Protein AF-A0A933P509-F1 (afdb_monomer)

pLDDT: mean 82.95, std 11.7, range [49.06, 94.69]

Mean predicted aligned error: 12.65 Å

Radius of gyration: 25.62 Å; Cα contacts (8 Å, |Δi|>4): 33; chains: 1; bounding box: 52×23×65 Å

Foldseek 3Di:
DVLPVLVVVLVVLVVVLVVQCVVCVVVPVPVVSNVVSVVSNVVSVVSVVVSVVPDDDPDPDPVVVVVVVVVVVVLVVCVVVPPDSVVSVVVVVVVVVVVVD

Sequence (101 aa):
MARRWIPRVCAGIFVAGIAGLIISSVAGNNAGVVLSIGLVIVFAAIALLTYGAVTPKQRIEAFDEARAEQLEAQVTALVAAGAPEDDVRALVRDAMRMSQR

Solvent-accessible surface area (backbone atoms only — not comparable to full-atom values): 5774 Å² total; per-residue (Å²): 123,72,84,66,44,62,64,52,54,37,52,50,47,49,56,52,37,54,53,49,46,56,50,36,55,72,74,71,52,47,62,70,60,48,51,54,44,48,51,54,44,50,53,39,48,52,53,49,51,53,51,58,68,74,43,84,66,85,71,70,65,73,62,47,54,63,49,47,54,53,48,50,52,49,52,51,51,44,38,74,74,67,44,59,60,70,60,54,54,48,52,54,51,51,54,54,58,61,72,76,108

Secondary structure (DSSP, 8-state):
-GGGHHHHHHHHHHHHHHHHHHHHHHTT--HHHHHHHHHHHHHHHHHHHHHHHHS-----THHHHHHHHHHHHHHHHHHHTT--HHHHHHHHHHHHHHHT-

Structure (mmCIF, N/CA/C/O backbone):
data_AF-A0A933P509-F1
#
_entry.id   AF-A0A933P509-F1
#
loop_
_atom_site.group_PDB
_atom_site.id
_atom_site.type_symbol
_atom_site.label_atom_id
_atom_site.label_alt_id
_atom_site.label_comp_id
_atom_site.label_asym_id
_atom_site.label_entity_id
_atom_site.label_seq_id
_atom_site.pdbx_PDB_ins_code
_atom_site.Cartn_x
_atom_site.Cartn_y
_atom_site.Cartn_z
_atom_site.occupancy
_atom_site.B_iso_or_equiv
_atom_site.auth_seq_id
_atom_site.auth_comp_id
_atom_site.auth_asym_id
_atom_site.auth_atom_id
_atom_site.pdbx_PDB_model_num
ATOM 1 N N . MET A 1 1 ? -9.961 3.612 -7.830 1.00 49.06 1 MET A N 1
ATOM 2 C CA . MET A 1 1 ? -9.243 2.897 -8.918 1.00 49.06 1 MET A CA 1
ATOM 3 C C . MET A 1 1 ? -7.845 3.457 -9.219 1.00 49.06 1 MET A C 1
ATOM 5 O O . MET A 1 1 ? -6.945 2.647 -9.409 1.00 49.06 1 MET A O 1
ATOM 9 N N . ALA A 1 2 ? -7.611 4.780 -9.188 1.00 54.91 2 ALA A N 1
ATOM 10 C CA . ALA A 1 2 ? -6.295 5.400 -9.453 1.00 54.91 2 ALA A CA 1
ATOM 11 C C . ALA A 1 2 ? -5.149 4.935 -8.523 1.00 54.91 2 ALA A C 1
ATOM 13 O O . ALA A 1 2 ? -4.018 4.752 -8.963 1.00 54.91 2 ALA A O 1
ATOM 14 N N . ARG A 1 3 ? -5.450 4.634 -7.252 1.00 59.88 3 ARG A N 1
ATOM 15 C CA . ARG A 1 3 ? -4.463 4.226 -6.233 1.00 59.88 3 ARG A CA 1
ATOM 16 C C . ARG A 1 3 ? -3.645 2.973 -6.609 1.00 59.88 3 ARG A C 1
ATOM 18 O O . ARG A 1 3 ? -2.502 2.839 -6.207 1.00 59.88 3 ARG A O 1
ATOM 25 N N . ARG A 1 4 ? -4.174 2.073 -7.450 1.00 71.31 4 ARG A N 1
ATOM 26 C CA . ARG A 1 4 ? -3.452 0.863 -7.903 1.00 71.31 4 ARG A CA 1
ATOM 27 C C . ARG A 1 4 ? -2.613 1.058 -9.178 1.00 71.31 4 ARG A C 1
ATOM 29 O O . ARG A 1 4 ? -2.018 0.092 -9.643 1.00 71.31 4 ARG A O 1
ATOM 36 N N . TRP A 1 5 ? -2.585 2.246 -9.784 1.00 82.38 5 TRP A N 1
ATOM 37 C CA . TRP A 1 5 ? -1.867 2.463 -11.049 1.00 82.38 5 TRP A CA 1
ATOM 38 C C . TRP A 1 5 ? -0.372 2.704 -10.852 1.00 82.38 5 TRP A C 1
ATOM 40 O O . TRP A 1 5 ? 0.424 2.108 -11.568 1.00 82.38 5 TRP A O 1
ATOM 50 N N . ILE A 1 6 ? 0.007 3.477 -9.832 1.00 83.88 6 ILE A N 1
ATOM 51 C CA . ILE A 1 6 ? 1.409 3.757 -9.483 1.00 83.88 6 ILE A CA 1
ATOM 52 C C . ILE A 1 6 ? 2.248 2.470 -9.359 1.00 83.88 6 ILE A C 1
ATOM 54 O O . ILE A 1 6 ? 3.249 2.357 -10.069 1.00 83.88 6 ILE A O 1
ATOM 58 N N . PRO A 1 7 ? 1.845 1.453 -8.565 1.00 84.06 7 PRO A N 1
ATOM 59 C CA . PRO A 1 7 ? 2.627 0.221 -8.460 1.00 84.06 7 PRO A CA 1
ATOM 60 C C . PRO A 1 7 ? 2.688 -0.577 -9.770 1.00 84.06 7 PRO A C 1
ATOM 62 O O . PRO A 1 7 ? 3.702 -1.211 -10.042 1.00 84.06 7 PRO A O 1
ATOM 65 N N . ARG A 1 8 ? 1.647 -0.529 -10.613 1.00 88.12 8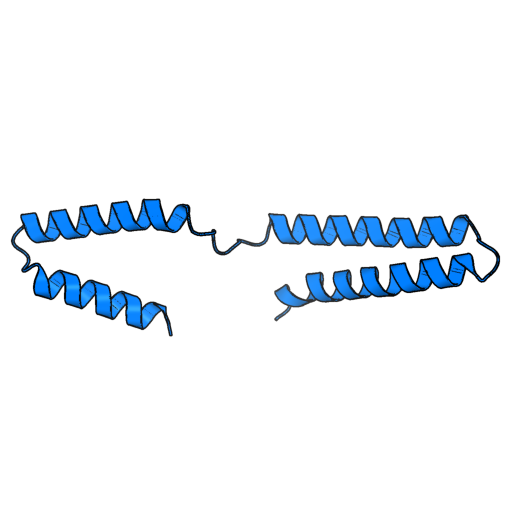 ARG A N 1
ATOM 66 C CA . ARG A 1 8 ? 1.644 -1.234 -11.908 1.00 88.12 8 ARG A CA 1
ATOM 67 C C . ARG A 1 8 ? 2.569 -0.584 -12.926 1.00 88.12 8 ARG A C 1
ATOM 69 O O . ARG A 1 8 ? 3.294 -1.289 -13.618 1.00 88.12 8 ARG A O 1
ATOM 76 N N . VAL A 1 9 ? 2.559 0.744 -12.995 1.00 88.81 9 VAL A N 1
ATOM 77 C CA . VAL A 1 9 ? 3.457 1.500 -13.874 1.00 88.81 9 VAL A CA 1
ATOM 78 C C . VAL A 1 9 ? 4.907 1.289 -13.441 1.00 88.81 9 VAL A C 1
ATOM 80 O O . VAL A 1 9 ? 5.740 0.965 -14.282 1.00 88.81 9 VAL A O 1
ATOM 83 N N . CYS A 1 10 ? 5.202 1.363 -12.137 1.00 87.75 10 CYS A N 1
ATOM 84 C CA . CYS A 1 10 ? 6.547 1.081 -11.627 1.00 87.75 10 CYS A CA 1
ATOM 85 C C . CYS A 1 10 ? 6.988 -0.353 -11.954 1.00 87.75 10 CYS A C 1
ATOM 87 O O . CYS A 1 10 ? 8.101 -0.545 -12.432 1.00 87.75 10 CYS A O 1
ATOM 89 N N . ALA A 1 11 ? 6.114 -1.351 -11.772 1.00 89.50 11 ALA A N 1
ATOM 90 C CA . ALA A 1 11 ? 6.411 -2.735 -12.146 1.00 89.50 11 ALA A CA 1
ATOM 91 C C . ALA A 1 11 ? 6.736 -2.873 -13.644 1.00 89.50 11 ALA A C 1
ATOM 93 O O . ALA A 1 11 ? 7.710 -3.534 -13.999 1.00 89.50 11 ALA A O 1
ATOM 94 N N . GLY A 1 12 ? 5.979 -2.200 -14.516 1.00 92.06 12 GLY A N 1
ATOM 95 C CA . GLY A 1 12 ? 6.269 -2.156 -15.951 1.00 92.06 12 GLY A CA 1
ATOM 96 C C . GLY A 1 12 ? 7.639 -1.548 -16.263 1.00 92.06 12 GLY A C 1
ATOM 97 O O . GLY A 1 12 ? 8.390 -2.120 -17.048 1.00 92.06 12 GLY A O 1
ATOM 98 N N . ILE A 1 13 ? 7.998 -0.440 -15.603 1.00 91.50 13 ILE A N 1
ATOM 99 C CA . ILE A 1 13 ? 9.309 0.210 -15.763 1.00 91.50 13 ILE A CA 1
ATOM 100 C C . ILE A 1 13 ? 10.445 -0.717 -15.318 1.00 91.50 13 ILE A C 1
ATOM 102 O O . ILE A 1 13 ? 11.450 -0.808 -16.016 1.00 91.50 13 ILE A O 1
ATOM 106 N N . PHE A 1 14 ? 10.292 -1.440 -14.205 1.00 88.88 14 PHE A N 1
ATOM 107 C CA . PHE A 1 14 ? 11.306 -2.399 -13.758 1.00 88.88 14 PHE A CA 1
ATOM 108 C C . PHE A 1 14 ? 11.519 -3.526 -14.775 1.00 88.88 14 PHE A C 1
ATOM 110 O O . PHE A 1 14 ? 12.659 -3.821 -15.129 1.00 88.88 14 PHE A O 1
ATOM 117 N N . VAL A 1 15 ? 10.438 -4.123 -15.286 1.00 92.44 15 VAL A N 1
ATOM 118 C CA . VAL A 1 15 ? 10.526 -5.213 -16.274 1.00 92.44 15 VAL A CA 1
ATOM 119 C C . VAL A 1 15 ? 11.141 -4.718 -17.585 1.00 92.44 15 VAL A C 1
ATOM 121 O O . VAL A 1 15 ? 12.067 -5.340 -18.107 1.00 92.44 15 VAL A O 1
ATOM 124 N N . ALA A 1 16 ? 10.677 -3.574 -18.092 1.00 89.31 16 ALA A N 1
ATOM 125 C CA . ALA A 1 16 ? 11.217 -2.967 -19.305 1.00 89.31 16 ALA A CA 1
ATOM 126 C C . ALA A 1 16 ? 12.683 -2.539 -19.131 1.00 89.31 16 ALA A C 1
ATOM 128 O O . ALA A 1 16 ? 13.482 -2.699 -20.048 1.00 89.31 16 ALA A O 1
ATOM 129 N N . GLY A 1 17 ? 13.054 -2.045 -17.948 1.00 86.88 17 GLY A N 1
ATOM 130 C CA . GLY A 1 17 ? 14.419 -1.660 -17.612 1.00 86.88 17 GLY A CA 1
ATOM 131 C C . GLY A 1 17 ? 15.382 -2.845 -17.625 1.00 86.88 17 GLY A C 1
ATOM 132 O O . GLY A 1 17 ? 16.440 -2.758 -18.241 1.00 86.88 17 GLY A O 1
ATOM 133 N N . ILE A 1 18 ? 14.997 -3.980 -17.032 1.00 88.75 18 ILE A N 1
ATOM 134 C CA . ILE A 1 18 ? 15.792 -5.219 -17.086 1.00 88.75 18 ILE A CA 1
ATOM 135 C C . ILE A 1 18 ? 15.977 -5.671 -18.540 1.00 88.75 18 ILE A C 1
ATOM 137 O O . ILE A 1 18 ? 17.104 -5.926 -18.963 1.00 88.75 18 ILE A O 1
ATOM 141 N N . ALA A 1 19 ? 14.896 -5.709 -19.327 1.00 87.50 19 ALA A N 1
ATOM 142 C CA . ALA A 1 19 ? 14.971 -6.061 -20.744 1.00 87.50 19 ALA A CA 1
ATOM 143 C C . ALA A 1 19 ? 15.887 -5.100 -21.528 1.00 87.50 19 ALA A C 1
ATOM 145 O O . ALA A 1 19 ? 16.721 -5.541 -22.317 1.00 87.50 19 ALA A O 1
ATOM 146 N N . GLY A 1 20 ? 15.785 -3.795 -21.267 1.00 84.88 20 GLY A N 1
ATOM 147 C CA . GLY A 1 20 ? 16.615 -2.770 -21.895 1.00 84.88 20 GLY A CA 1
ATOM 148 C C . GLY A 1 20 ? 18.102 -2.904 -21.557 1.00 84.88 20 GLY A C 1
ATOM 149 O O . GLY A 1 20 ? 18.939 -2.751 -22.444 1.00 84.88 20 GLY A O 1
ATOM 150 N N . LEU A 1 21 ? 18.447 -3.244 -20.311 1.00 86.00 21 LEU A N 1
ATOM 151 C CA . LEU A 1 21 ? 19.835 -3.493 -19.909 1.00 86.00 21 LEU A CA 1
ATOM 152 C C . LEU A 1 21 ? 20.425 -4.723 -20.611 1.00 86.00 21 LEU A C 1
ATOM 154 O O . LEU A 1 21 ? 21.564 -4.668 -21.074 1.00 86.00 21 LEU A O 1
ATOM 158 N N . ILE A 1 22 ? 19.641 -5.796 -20.754 1.00 86.00 22 ILE A N 1
ATOM 159 C CA . ILE A 1 22 ? 20.056 -7.005 -21.482 1.00 86.00 22 ILE A CA 1
ATOM 160 C C . ILE A 1 22 ? 20.304 -6.679 -22.961 1.00 86.00 22 ILE A C 1
ATOM 162 O O . ILE A 1 22 ? 21.363 -7.005 -23.494 1.00 86.00 22 ILE A O 1
ATOM 166 N N . ILE A 1 23 ? 19.366 -5.986 -23.617 1.00 85.50 23 ILE A N 1
ATOM 167 C CA . ILE A 1 23 ? 19.496 -5.600 -25.032 1.00 85.50 23 ILE A CA 1
ATOM 168 C C . ILE A 1 23 ? 20.701 -4.674 -25.235 1.00 85.50 23 ILE A C 1
ATOM 170 O O . ILE A 1 23 ? 21.483 -4.878 -26.161 1.00 85.50 23 ILE A O 1
ATOM 174 N N . SER A 1 24 ? 20.883 -3.685 -24.354 1.00 82.38 24 SER A N 1
ATOM 175 C CA . SER A 1 24 ? 22.017 -2.755 -24.407 1.00 82.38 24 SER A CA 1
ATOM 176 C C . SER A 1 24 ? 23.362 -3.476 -24.285 1.00 82.38 24 SER A C 1
ATOM 178 O O . SER A 1 24 ? 24.313 -3.133 -24.988 1.00 82.38 24 SER A O 1
ATOM 180 N N . SER A 1 25 ? 23.436 -4.514 -23.444 1.00 77.69 25 SER A N 1
ATOM 181 C CA . SER A 1 25 ? 24.635 -5.343 -23.297 1.00 77.69 25 SER A CA 1
ATOM 182 C C . SER A 1 25 ? 25.003 -6.061 -24.603 1.00 77.69 25 SER A C 1
ATOM 184 O O . SER A 1 25 ? 26.176 -6.094 -24.969 1.00 77.69 25 SER A O 1
ATOM 186 N N . VAL A 1 26 ? 24.009 -6.552 -25.353 1.00 79.88 26 VAL A N 1
ATOM 187 C CA . VAL A 1 26 ? 24.216 -7.230 -26.647 1.00 79.88 26 VAL A CA 1
ATOM 188 C C . VAL A 1 26 ? 24.519 -6.239 -27.781 1.00 79.88 26 VAL A C 1
ATOM 190 O O . VAL A 1 26 ? 25.350 -6.518 -28.640 1.00 79.88 26 VAL A O 1
ATOM 193 N N . ALA A 1 27 ? 23.891 -5.062 -27.785 1.00 76.81 27 ALA A N 1
ATOM 194 C CA . ALA A 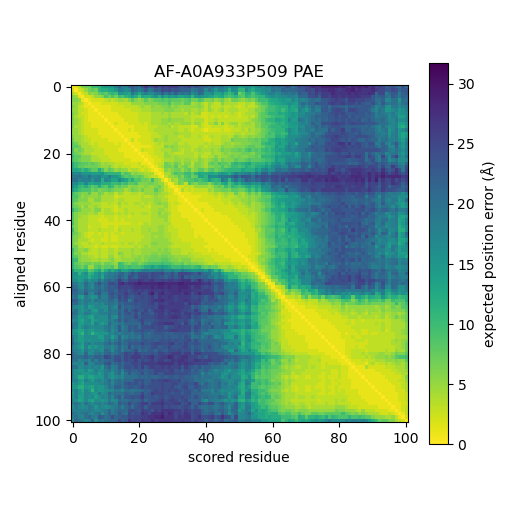1 27 ? 23.971 -4.072 -28.867 1.00 76.81 27 ALA A CA 1
ATOM 195 C C . ALA A 1 27 ? 25.234 -3.180 -28.837 1.00 76.81 27 ALA A C 1
ATOM 197 O O . ALA A 1 27 ? 25.212 -2.047 -29.319 1.00 76.81 27 ALA A O 1
ATOM 198 N N . GLY A 1 28 ? 26.335 -3.668 -28.261 1.00 68.69 28 GLY A N 1
ATOM 199 C CA . GLY A 1 28 ? 27.606 -2.938 -28.186 1.00 68.69 28 GLY A CA 1
ATOM 200 C C . GLY A 1 28 ? 27.883 -2.253 -26.846 1.00 68.69 28 GLY A C 1
ATOM 201 O O . GLY A 1 28 ? 28.761 -1.399 -26.784 1.00 68.69 28 GLY A O 1
ATOM 202 N N . ASN A 1 29 ? 27.166 -2.631 -25.778 1.00 70.25 29 ASN A N 1
ATOM 203 C CA . ASN A 1 29 ? 27.406 -2.201 -24.395 1.00 70.25 29 ASN A CA 1
ATOM 204 C C . ASN A 1 29 ? 27.572 -0.677 -24.248 1.00 70.25 29 ASN A C 1
ATOM 206 O O . ASN A 1 29 ? 28.532 -0.169 -23.664 1.00 70.25 29 ASN A O 1
ATOM 210 N N . ASN A 1 30 ? 26.620 0.065 -24.811 1.00 79.19 30 ASN A N 1
ATOM 211 C CA . ASN A 1 30 ? 26.642 1.519 -24.783 1.00 79.19 30 ASN A CA 1
ATOM 212 C C . ASN A 1 30 ? 26.401 2.027 -23.355 1.00 79.19 30 ASN A C 1
ATOM 214 O O . ASN A 1 30 ? 25.269 2.029 -22.863 1.00 79.19 30 ASN A O 1
ATOM 218 N N . ALA A 1 31 ? 27.460 2.516 -22.706 1.00 80.06 31 ALA A N 1
ATOM 219 C CA . ALA A 1 31 ? 27.408 3.004 -21.327 1.00 80.06 31 ALA A CA 1
ATOM 220 C C . ALA A 1 31 ? 26.333 4.089 -21.114 1.00 80.06 31 ALA A C 1
ATOM 222 O O . ALA A 1 31 ? 25.646 4.083 -20.096 1.00 80.06 31 ALA A O 1
ATOM 223 N N . GLY A 1 32 ? 26.114 4.977 -22.093 1.00 82.75 32 GLY A N 1
ATOM 224 C CA . GLY A 1 32 ? 25.070 6.008 -22.014 1.00 82.75 32 GLY A CA 1
ATOM 225 C C . GLY A 1 32 ? 23.639 5.447 -21.985 1.00 82.75 32 GLY A C 1
ATOM 226 O O . GLY A 1 32 ? 22.777 5.961 -21.269 1.00 82.75 32 GLY A O 1
ATOM 227 N N . VAL A 1 33 ? 23.383 4.353 -22.708 1.00 82.56 33 VAL A N 1
ATOM 228 C CA . VAL A 1 33 ? 22.072 3.679 -22.718 1.00 82.56 33 VAL A CA 1
ATOM 229 C C . VAL A 1 33 ? 21.844 2.958 -21.391 1.00 82.56 33 VAL A C 1
ATOM 231 O O . VAL A 1 33 ? 20.778 3.072 -20.794 1.00 82.56 33 VAL A O 1
ATOM 234 N N . VAL A 1 34 ? 22.873 2.289 -20.870 1.00 85.56 34 VAL A N 1
ATOM 235 C CA . VAL A 1 34 ? 22.822 1.644 -19.550 1.00 85.56 34 VAL A CA 1
ATOM 236 C C . VAL A 1 34 ? 22.537 2.666 -18.443 1.00 85.56 34 VAL A C 1
ATOM 238 O O . VAL A 1 34 ? 21.659 2.443 -17.609 1.00 85.56 34 VAL A O 1
ATOM 241 N N . LEU A 1 35 ? 23.229 3.809 -18.461 1.00 87.62 35 LEU A N 1
ATOM 242 C CA . LEU A 1 35 ? 23.065 4.867 -17.460 1.00 87.62 35 LEU A CA 1
ATOM 243 C C . LEU A 1 35 ? 21.677 5.516 -17.504 1.00 87.62 35 LEU A C 1
ATOM 245 O O . LEU A 1 35 ? 21.073 5.729 -16.456 1.00 87.62 35 LEU A O 1
ATOM 249 N N . SER A 1 36 ? 21.148 5.804 -18.695 1.00 86.88 36 SER A N 1
ATOM 250 C CA . SER A 1 36 ? 19.809 6.393 -18.837 1.00 86.88 36 SER A CA 1
ATOM 251 C C . SER A 1 36 ? 18.704 5.435 -18.385 1.00 86.88 36 SER A C 1
ATOM 253 O O . SER A 1 36 ? 17.808 5.849 -17.648 1.00 86.88 36 SER A O 1
ATOM 255 N N . ILE A 1 37 ? 18.798 4.146 -18.733 1.00 87.94 37 ILE A N 1
ATOM 256 C CA . ILE A 1 37 ? 17.865 3.116 -18.249 1.00 87.94 37 ILE A CA 1
ATOM 257 C C . ILE A 1 37 ? 17.945 2.993 -16.723 1.00 87.94 37 ILE A C 1
ATOM 259 O O . ILE A 1 37 ? 16.915 3.005 -16.048 1.00 87.94 37 ILE A O 1
ATOM 263 N N . GLY A 1 38 ? 19.157 2.931 -16.165 1.00 85.81 38 GLY A N 1
ATOM 264 C CA . GLY A 1 38 ? 19.366 2.884 -14.718 1.00 85.81 38 GLY A CA 1
ATOM 265 C C . GLY A 1 38 ? 18.754 4.086 -13.995 1.00 85.81 38 GLY A C 1
ATOM 266 O O . GLY A 1 38 ? 18.085 3.922 -12.976 1.00 85.81 38 GLY A O 1
ATOM 267 N N . LEU A 1 39 ? 18.903 5.288 -14.553 1.00 91.38 39 LEU A N 1
ATOM 268 C CA . LEU A 1 39 ? 18.344 6.517 -13.992 1.00 91.38 39 LEU A CA 1
ATOM 269 C C . LEU A 1 39 ? 16.810 6.473 -13.946 1.00 91.38 39 LEU A C 1
ATOM 271 O O . LEU A 1 39 ? 16.219 6.786 -12.912 1.00 91.38 39 LEU A O 1
ATOM 275 N N . VAL A 1 40 ? 16.159 6.005 -15.014 1.00 92.25 40 VAL A N 1
ATOM 276 C CA . VAL A 1 40 ? 14.696 5.823 -15.043 1.00 92.25 40 VAL A CA 1
ATOM 277 C C . VAL A 1 40 ? 14.234 4.821 -13.976 1.00 92.25 40 VAL A C 1
ATOM 279 O O . VAL A 1 40 ? 13.246 5.074 -13.282 1.00 92.25 40 VAL A O 1
ATOM 282 N N . ILE A 1 41 ? 14.965 3.717 -13.791 1.00 91.50 41 ILE A N 1
ATOM 283 C CA . ILE A 1 41 ? 14.668 2.712 -12.758 1.00 91.50 41 ILE A CA 1
ATOM 284 C C . ILE A 1 41 ? 14.766 3.322 -11.353 1.00 91.50 41 ILE A C 1
ATOM 286 O O . ILE A 1 41 ? 13.879 3.102 -10.528 1.00 91.50 41 ILE A O 1
ATOM 290 N N . VAL A 1 42 ? 15.807 4.114 -11.079 1.00 94.69 42 VAL A N 1
ATOM 291 C CA . VAL A 1 42 ? 15.990 4.781 -9.779 1.00 94.69 42 VAL A CA 1
ATOM 292 C C . VAL A 1 42 ? 14.824 5.724 -9.477 1.00 94.69 42 VAL A C 1
ATOM 294 O O . VAL A 1 42 ? 14.264 5.670 -8.381 1.00 94.69 42 VAL A O 1
ATOM 297 N N . PHE A 1 43 ? 14.394 6.539 -10.445 1.00 94.12 43 PHE A N 1
ATOM 298 C CA . PHE A 1 43 ? 13.235 7.417 -10.257 1.00 94.12 43 PHE A CA 1
ATOM 299 C C . PHE A 1 43 ? 11.944 6.634 -9.990 1.00 94.12 43 PHE A C 1
ATOM 301 O O . PHE A 1 43 ? 11.184 6.996 -9.088 1.00 94.12 43 PHE A O 1
ATOM 308 N N . ALA A 1 44 ? 11.713 5.534 -10.711 1.00 89.31 44 ALA A N 1
ATOM 309 C CA . ALA A 1 44 ? 10.565 4.663 -10.467 1.00 89.31 44 ALA A CA 1
ATOM 310 C C . ALA A 1 44 ? 10.613 4.020 -9.069 1.00 89.31 44 ALA A C 1
ATOM 312 O O . ALA A 1 44 ? 9.591 3.950 -8.385 1.00 89.31 44 ALA A O 1
ATOM 313 N N . ALA A 1 45 ? 11.795 3.609 -8.602 1.00 90.50 45 ALA A N 1
ATOM 314 C CA . ALA A 1 45 ? 11.984 3.062 -7.262 1.00 90.50 45 ALA A CA 1
ATOM 315 C C . ALA A 1 45 ? 11.664 4.093 -6.168 1.00 90.50 45 ALA A C 1
ATOM 317 O O . ALA A 1 45 ? 10.928 3.785 -5.231 1.00 90.50 45 ALA A O 1
ATOM 318 N N . ILE A 1 46 ? 12.147 5.331 -6.310 1.00 93.94 46 ILE A N 1
ATOM 319 C CA . ILE A 1 46 ? 11.852 6.427 -5.373 1.00 93.94 46 ILE A CA 1
ATOM 320 C C . ILE A 1 46 ? 10.345 6.725 -5.346 1.00 93.94 46 ILE A C 1
ATOM 322 O O . ILE A 1 46 ? 9.754 6.864 -4.272 1.00 93.94 46 ILE A O 1
ATOM 326 N N . ALA A 1 47 ? 9.690 6.767 -6.508 1.00 90.00 47 ALA A N 1
ATOM 327 C CA . ALA A 1 47 ? 8.243 6.959 -6.590 1.00 90.00 47 ALA A CA 1
ATOM 328 C C . ALA A 1 47 ? 7.470 5.819 -5.898 1.00 90.00 47 ALA A C 1
ATOM 330 O O . ALA A 1 47 ? 6.492 6.061 -5.191 1.00 90.00 47 ALA A O 1
ATOM 331 N N . LEU A 1 48 ? 7.928 4.572 -6.043 1.00 88.00 48 LEU A N 1
ATOM 332 C CA . LEU A 1 48 ? 7.298 3.424 -5.396 1.00 88.00 48 LEU A CA 1
ATOM 333 C C . LEU A 1 48 ? 7.502 3.432 -3.873 1.00 88.00 48 LEU A C 1
ATOM 335 O O . LEU A 1 48 ? 6.565 3.146 -3.127 1.00 88.00 48 LEU A O 1
ATOM 339 N N . LEU A 1 49 ? 8.700 3.796 -3.407 1.00 88.56 49 LEU A N 1
ATOM 340 C CA . LEU A 1 49 ? 9.017 3.927 -1.983 1.00 88.56 49 LEU A CA 1
ATOM 341 C C . LEU A 1 49 ? 8.194 5.030 -1.319 1.00 88.56 49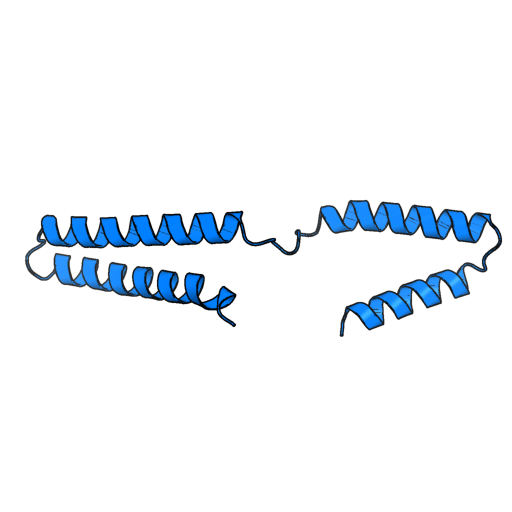 LEU A C 1
ATOM 343 O O . LEU A 1 49 ? 7.591 4.796 -0.274 1.00 88.56 49 LEU A O 1
ATOM 347 N N . THR A 1 50 ? 8.117 6.208 -1.939 1.00 89.38 50 THR A N 1
ATOM 348 C CA . THR A 1 50 ? 7.300 7.320 -1.429 1.00 89.38 50 THR A CA 1
ATOM 349 C C . THR A 1 50 ? 5.823 6.947 -1.407 1.00 89.38 50 THR A C 1
ATOM 351 O O . THR A 1 50 ? 5.164 7.137 -0.386 1.00 89.38 50 THR A O 1
ATOM 354 N N . TYR A 1 51 ? 5.317 6.310 -2.468 1.00 87.56 51 TYR A N 1
ATOM 355 C CA . TYR A 1 51 ? 3.960 5.770 -2.502 1.00 87.56 51 TYR A CA 1
ATOM 356 C C . TYR A 1 51 ? 3.703 4.760 -1.370 1.00 87.56 51 TYR A C 1
ATOM 358 O O . TYR A 1 51 ? 2.650 4.806 -0.730 1.00 87.56 51 TYR A O 1
ATOM 366 N N . GLY A 1 52 ? 4.661 3.871 -1.094 1.00 83.62 52 GLY A N 1
ATOM 367 C CA . GLY A 1 52 ? 4.604 2.910 0.008 1.00 83.62 52 GLY A CA 1
ATOM 368 C C . GLY A 1 52 ? 4.690 3.547 1.399 1.00 83.62 52 GLY A C 1
ATOM 369 O O . GLY A 1 52 ? 4.120 3.001 2.341 1.00 83.62 52 GLY A O 1
ATOM 370 N N . ALA A 1 53 ? 5.358 4.695 1.529 1.00 84.94 53 ALA A N 1
ATOM 371 C CA . ALA A 1 53 ? 5.461 5.451 2.776 1.00 84.94 53 ALA A CA 1
ATOM 372 C C . ALA A 1 53 ? 4.170 6.220 3.104 1.00 84.94 53 ALA A C 1
ATOM 374 O O . ALA A 1 53 ? 3.752 6.247 4.257 1.00 84.94 53 ALA A O 1
ATOM 375 N N . VAL A 1 54 ? 3.516 6.810 2.096 1.00 84.94 54 VAL A N 1
ATOM 376 C CA . VAL A 1 54 ? 2.269 7.583 2.285 1.00 84.94 54 VAL A CA 1
ATOM 377 C C . VAL A 1 54 ? 1.008 6.722 2.226 1.00 84.94 54 VAL A C 1
ATOM 379 O O . VAL A 1 54 ? -0.071 7.157 2.625 1.00 84.94 54 VAL A O 1
ATOM 382 N N . THR A 1 55 ? 1.108 5.495 1.713 1.00 80.31 55 THR A N 1
ATOM 383 C CA . THR A 1 55 ? -0.005 4.546 1.705 1.00 80.31 55 THR A CA 1
ATOM 384 C C . THR A 1 55 ? -0.158 3.949 3.101 1.00 80.31 55 THR A C 1
ATOM 386 O O . THR A 1 55 ? 0.722 3.194 3.511 1.00 80.31 55 THR A O 1
ATOM 389 N N . PRO A 1 56 ? -1.279 4.191 3.816 1.00 62.91 56 PRO A N 1
ATOM 390 C CA . PRO A 1 56 ? -1.579 3.462 5.041 1.00 62.91 56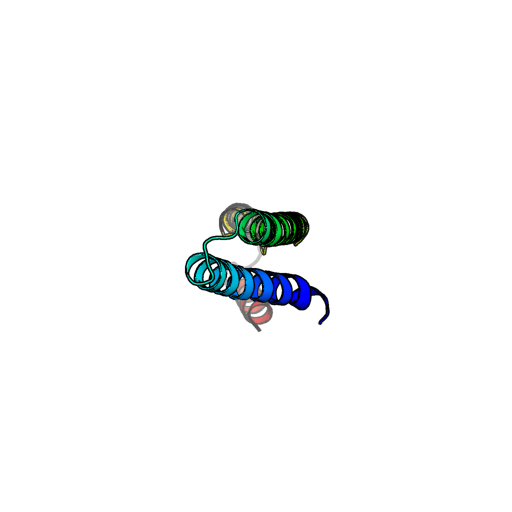 PRO A CA 1
ATOM 391 C C . PRO A 1 56 ? -1.514 1.957 4.776 1.00 62.91 56 PRO A C 1
ATOM 393 O O . PRO A 1 56 ? -2.315 1.417 4.006 1.00 62.91 56 PRO A O 1
ATOM 396 N N . LYS A 1 57 ? -0.528 1.298 5.390 1.00 60.56 57 LYS A N 1
ATOM 397 C CA . LYS A 1 57 ? -0.491 -0.157 5.528 1.00 60.56 57 LYS A CA 1
ATOM 398 C C . LYS A 1 57 ? -1.653 -0.548 6.440 1.00 60.56 57 LYS A C 1
ATOM 400 O O . LYS A 1 57 ? -1.838 0.086 7.478 1.00 60.56 57 LYS A O 1
ATOM 405 N N . GLN A 1 58 ? -2.412 -1.586 6.082 1.00 57.03 58 GLN A N 1
ATOM 406 C CA . GLN A 1 58 ? -3.120 -2.356 7.108 1.00 57.03 58 GLN A CA 1
ATOM 407 C C . GLN A 1 58 ? -2.038 -2.791 8.093 1.00 57.03 58 GLN A C 1
ATOM 409 O O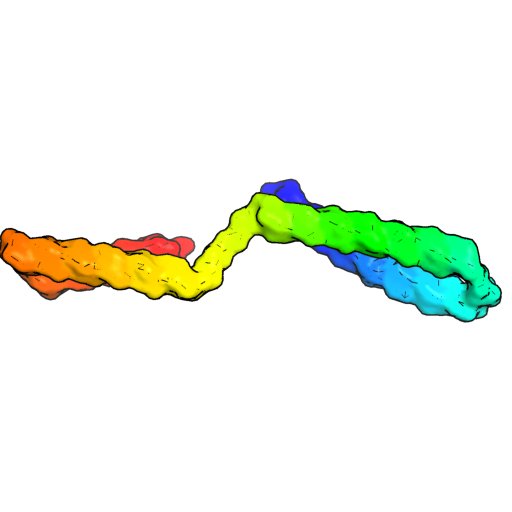 . GLN A 1 58 ? -1.081 -3.469 7.719 1.00 57.03 58 GLN A O 1
ATOM 414 N N . ARG A 1 59 ? -2.074 -2.199 9.284 1.00 53.22 59 ARG A N 1
ATOM 415 C CA . ARG A 1 59 ? -0.986 -2.276 10.246 1.00 53.22 59 ARG A CA 1
ATOM 416 C C . ARG A 1 59 ? -0.907 -3.720 10.723 1.00 53.22 59 ARG A C 1
ATOM 418 O O . ARG A 1 59 ? -1.879 -4.249 11.239 1.00 53.22 59 ARG A O 1
ATOM 425 N N . ILE A 1 60 ? 0.237 -4.323 10.445 1.00 53.84 60 ILE A N 1
ATOM 426 C CA . ILE A 1 60 ? 0.579 -5.724 10.673 1.00 53.84 60 ILE A CA 1
ATOM 427 C C . ILE A 1 60 ? 0.472 -6.030 12.176 1.00 53.84 60 ILE A C 1
ATOM 429 O O . ILE A 1 60 ? 1.096 -5.321 12.964 1.00 53.84 60 ILE A O 1
ATOM 433 N N . GLU A 1 61 ? -0.343 -7.036 12.512 1.00 55.34 61 GLU A N 1
ATOM 434 C CA . GLU A 1 61 ? -0.458 -7.896 13.717 1.00 55.34 61 GLU A CA 1
ATOM 435 C C . GLU A 1 61 ? -0.096 -7.335 15.112 1.00 55.34 61 GLU A C 1
ATOM 437 O O . GLU A 1 61 ? -0.891 -7.456 16.034 1.00 55.34 61 GLU A O 1
ATOM 442 N N . ALA A 1 62 ? 1.033 -6.653 15.309 1.00 55.00 62 ALA A N 1
ATOM 443 C CA . ALA A 1 62 ? 1.441 -6.120 16.617 1.00 55.00 62 ALA A CA 1
ATOM 444 C C . ALA A 1 62 ? 0.526 -4.998 17.158 1.00 55.00 62 ALA A C 1
ATOM 446 O O . ALA A 1 62 ? 0.478 -4.755 18.360 1.00 55.00 62 ALA A O 1
ATOM 447 N N . PHE A 1 63 ? -0.200 -4.294 16.282 1.00 57.12 63 PHE A N 1
ATOM 448 C CA . PHE A 1 63 ? -1.249 -3.354 16.709 1.00 57.12 63 PHE A CA 1
ATOM 449 C C . PHE A 1 63 ? -2.581 -4.031 17.011 1.00 57.12 63 PHE A C 1
ATOM 451 O O . PHE A 1 63 ? -3.436 -3.395 17.626 1.00 57.12 63 PHE A O 1
ATOM 458 N N . ASP A 1 64 ? -2.758 -5.271 16.562 1.00 64.00 64 ASP A N 1
ATOM 459 C CA . ASP A 1 64 ? -3.919 -6.074 16.914 1.00 64.00 64 ASP A CA 1
ATOM 460 C C . ASP A 1 64 ? -3.794 -6.518 18.370 1.00 64.00 64 ASP A C 1
ATOM 462 O O . ASP A 1 64 ? -4.715 -6.285 19.131 1.00 64.00 64 ASP A O 1
ATOM 466 N N . GLU A 1 65 ? -2.611 -6.964 18.808 1.00 71.69 65 GLU A N 1
ATOM 467 C CA . GLU A 1 65 ? -2.378 -7.398 20.197 1.00 71.69 65 GLU A CA 1
ATOM 468 C C . GLU A 1 65 ? -2.721 -6.311 21.233 1.00 71.69 65 GLU A C 1
ATOM 470 O O . GLU A 1 65 ? -3.518 -6.530 22.139 1.00 71.69 65 GLU A O 1
ATOM 475 N N . ALA A 1 66 ? -2.219 -5.083 21.054 1.00 79.06 66 ALA A N 1
ATOM 476 C CA . ALA A 1 66 ? -2.525 -3.974 21.966 1.00 79.06 66 ALA A CA 1
ATOM 477 C C . ALA A 1 66 ? -4.007 -3.548 21.926 1.00 79.06 66 ALA A C 1
ATOM 479 O O . ALA A 1 66 ? -4.532 -2.985 22.888 1.00 79.06 66 ALA A O 1
ATOM 480 N N . ARG A 1 67 ? -4.694 -3.767 20.798 1.00 79.06 67 ARG A N 1
ATOM 481 C CA . ARG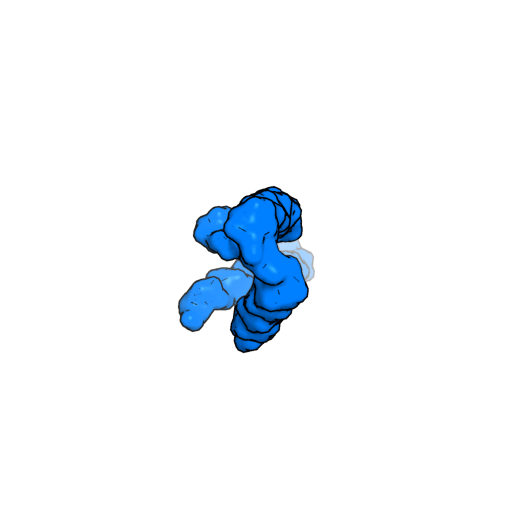 A 1 67 ? -6.133 -3.500 20.669 1.00 79.06 67 ARG A CA 1
ATOM 482 C C . ARG A 1 67 ? -6.974 -4.646 21.220 1.00 79.06 67 ARG A C 1
ATOM 484 O O . ARG A 1 67 ? -8.037 -4.373 21.769 1.00 79.06 67 ARG A O 1
ATOM 491 N N . ALA A 1 68 ? -6.498 -5.878 21.104 1.00 81.88 68 ALA A N 1
ATOM 492 C CA . ALA A 1 68 ? -7.077 -7.068 21.695 1.00 81.88 68 ALA A CA 1
ATOM 493 C C . ALA A 1 68 ? -7.008 -6.970 23.220 1.00 81.88 68 ALA A C 1
ATOM 495 O O . ALA A 1 68 ? -8.035 -7.112 23.870 1.00 81.88 68 ALA A O 1
ATOM 496 N N . GLU A 1 69 ? -5.867 -6.566 23.780 1.00 84.25 69 GLU A N 1
ATOM 497 C CA . GLU A 1 69 ? -5.717 -6.323 25.219 1.00 84.25 69 GLU A CA 1
ATOM 498 C C . GLU A 1 69 ? -6.679 -5.226 25.719 1.00 84.25 69 GLU A C 1
ATOM 500 O O . GLU A 1 69 ? -7.360 -5.385 26.733 1.00 84.25 69 GLU A O 1
ATOM 505 N N . GLN A 1 70 ? -6.834 -4.129 24.967 1.00 86.75 70 GLN A N 1
ATOM 506 C CA . GLN A 1 70 ? -7.832 -3.096 25.284 1.00 86.75 70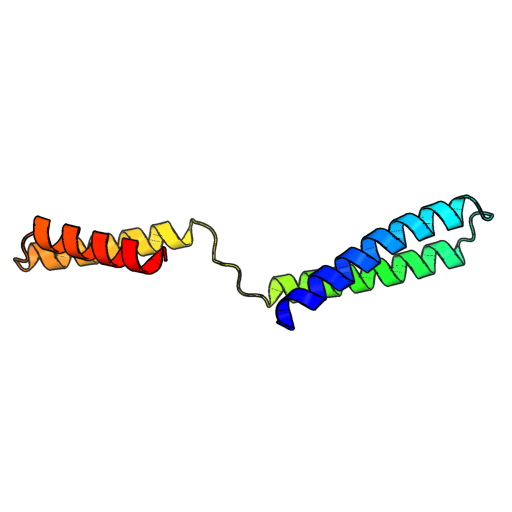 GLN A CA 1
ATOM 507 C C . GLN A 1 70 ? -9.278 -3.597 25.173 1.00 86.75 70 GLN A C 1
ATOM 509 O O . GLN A 1 70 ? -10.146 -3.134 25.918 1.00 86.75 70 GLN A O 1
ATOM 514 N N . LEU A 1 71 ? -9.564 -4.490 24.226 1.00 88.62 71 LEU A N 1
ATOM 515 C CA . LEU A 1 71 ? -10.880 -5.098 24.058 1.00 88.62 71 LEU A CA 1
ATOM 516 C C . LEU A 1 71 ? -11.185 -6.052 25.221 1.00 88.62 71 LEU A C 1
ATOM 518 O O . LEU A 1 71 ? -12.275 -5.989 25.782 1.00 88.62 71 LEU A O 1
ATOM 522 N N . GLU A 1 72 ? -10.222 -6.874 25.631 1.00 89.06 72 GLU A N 1
ATOM 523 C CA . GLU A 1 72 ? -10.341 -7.771 26.783 1.00 89.06 72 GLU A CA 1
ATOM 524 C C . GLU A 1 72 ? -10.543 -7.001 28.088 1.00 89.06 72 GLU A C 1
ATOM 526 O O . GLU A 1 72 ? -11.413 -7.360 28.884 1.00 89.06 72 GLU A O 1
ATOM 531 N N . ALA A 1 73 ? -9.819 -5.896 28.288 1.00 92.69 73 ALA A N 1
ATOM 532 C CA . ALA A 1 73 ? -10.013 -5.025 29.445 1.00 92.69 73 ALA A CA 1
ATOM 533 C C . ALA A 1 73 ? -11.438 -4.442 29.493 1.00 92.69 73 ALA A C 1
ATOM 535 O O . ALA A 1 73 ? -12.062 -4.406 30.554 1.00 92.69 73 ALA A O 1
ATOM 536 N N . GLN A 1 74 ? -11.987 -4.031 28.344 1.00 90.38 74 GLN A N 1
ATOM 537 C CA . GLN A 1 74 ? -13.365 -3.538 28.249 1.00 90.38 74 GLN A CA 1
ATOM 538 C C . GLN A 1 74 ? -14.392 -4.641 28.518 1.00 90.38 74 GLN A C 1
ATOM 540 O O . GLN A 1 74 ? -15.322 -4.423 29.289 1.00 90.38 74 GLN A O 1
ATOM 545 N N . VAL A 1 75 ? -14.214 -5.832 27.940 1.00 91.88 75 VAL A N 1
ATOM 546 C CA . VAL A 1 75 ? -15.086 -6.989 28.204 1.00 91.88 75 VAL A CA 1
ATOM 547 C C . VAL A 1 75 ? -15.067 -7.338 29.691 1.00 91.88 75 VAL A C 1
ATOM 549 O O . VAL A 1 75 ? -16.125 -7.480 30.299 1.00 91.88 75 VAL A O 1
ATOM 552 N N . THR A 1 76 ? -13.882 -7.381 30.299 1.00 91.94 76 THR A N 1
ATOM 553 C CA . THR A 1 76 ? -13.708 -7.646 31.733 1.00 91.94 76 THR A CA 1
ATOM 554 C C . THR A 1 76 ? -14.430 -6.602 32.582 1.00 91.94 76 THR A C 1
ATOM 556 O O . THR A 1 76 ? -15.116 -6.956 33.537 1.00 91.94 76 THR A O 1
ATOM 559 N N . ALA A 1 77 ? -14.339 -5.320 32.217 1.00 93.75 77 ALA A N 1
ATOM 560 C CA . ALA A 1 77 ? -15.041 -4.246 32.913 1.00 93.75 77 ALA A CA 1
ATOM 561 C C . ALA A 1 77 ? -16.572 -4.364 32.793 1.00 93.75 77 ALA A C 1
ATOM 563 O O . ALA A 1 77 ? -17.273 -4.144 33.780 1.00 93.75 77 ALA A O 1
ATOM 564 N N . LEU A 1 78 ? -17.100 -4.744 31.622 1.00 90.94 78 LEU A N 1
ATOM 565 C CA . LEU A 1 78 ? -18.538 -4.980 31.441 1.00 90.94 78 LEU A CA 1
ATOM 566 C C . LEU A 1 78 ? -19.029 -6.167 32.277 1.00 90.94 78 LEU A C 1
ATOM 568 O O . LEU A 1 78 ? -20.073 -6.069 32.923 1.00 90.94 78 LEU A O 1
ATOM 572 N N . VAL A 1 79 ? -18.274 -7.267 32.300 1.00 93.62 79 VAL A N 1
ATOM 573 C CA . VAL A 1 79 ? -18.609 -8.444 33.115 1.00 93.62 79 VAL A CA 1
ATOM 574 C C . VAL A 1 79 ? -18.550 -8.100 34.605 1.00 93.62 79 VAL A C 1
ATOM 576 O O . VAL A 1 79 ? -19.472 -8.425 35.349 1.00 93.62 79 VAL A O 1
ATOM 579 N N . ALA A 1 80 ? -17.534 -7.349 35.040 1.00 93.12 80 ALA A N 1
ATOM 580 C CA . ALA A 1 80 ? -17.426 -6.858 36.416 1.00 93.12 80 ALA A CA 1
ATOM 581 C C . ALA A 1 80 ? -18.574 -5.908 36.809 1.00 93.12 80 ALA A C 1
ATOM 583 O O . ALA A 1 80 ? -18.973 -5.875 37.971 1.00 93.12 80 ALA A O 1
ATOM 584 N N . ALA A 1 81 ? -19.139 -5.169 35.849 1.00 92.94 81 ALA A N 1
ATOM 585 C CA . ALA A 1 81 ? -20.332 -4.344 36.044 1.00 92.94 81 ALA A CA 1
ATOM 586 C C . ALA A 1 81 ? -21.647 -5.155 36.088 1.00 92.94 81 ALA A C 1
ATOM 588 O O . ALA A 1 81 ? -22.715 -4.571 36.274 1.00 92.94 81 ALA A O 1
ATOM 589 N N . GLY A 1 82 ? -21.583 -6.484 35.946 1.00 90.75 82 GLY A N 1
ATOM 590 C CA . GLY A 1 82 ? -22.723 -7.396 36.048 1.00 90.75 82 GLY A CA 1
ATOM 591 C C . GLY A 1 82 ? -23.309 -7.841 34.708 1.00 90.75 82 GLY A C 1
ATOM 592 O O . GLY A 1 82 ? -24.381 -8.446 34.696 1.00 90.75 82 GLY A O 1
ATOM 593 N N . ALA A 1 83 ? -22.646 -7.558 33.582 1.00 93.44 83 ALA A N 1
ATOM 594 C CA . ALA A 1 83 ? -23.074 -8.099 32.298 1.00 93.44 83 ALA A CA 1
ATOM 595 C C . ALA A 1 83 ? -22.807 -9.621 32.234 1.00 93.44 83 ALA A C 1
ATOM 597 O O . ALA A 1 83 ? -21.713 -10.058 32.599 1.00 93.44 83 ALA A O 1
ATOM 598 N N . PRO A 1 84 ? -23.764 -10.436 31.754 1.00 92.69 84 PRO A N 1
ATOM 599 C CA . PRO A 1 84 ? -23.557 -11.871 31.580 1.00 92.69 84 PRO A CA 1
ATOM 600 C C . PRO A 1 84 ? -22.446 -12.146 30.558 1.00 92.69 84 PRO A C 1
ATOM 602 O O . PRO A 1 84 ? -22.521 -11.715 29.406 1.00 92.69 84 PRO A O 1
ATOM 605 N N . GLU A 1 85 ? -21.406 -12.869 30.985 1.00 90.06 85 GLU A N 1
ATOM 606 C CA . GLU A 1 85 ? -20.202 -13.121 30.179 1.00 90.06 85 GLU A CA 1
ATOM 607 C C . GLU A 1 85 ? -20.523 -13.812 28.849 1.00 90.06 85 GLU A C 1
ATOM 609 O O . GLU A 1 85 ? -19.986 -13.426 27.808 1.00 90.06 85 GLU A O 1
ATOM 614 N N . ASP A 1 86 ? -21.434 -14.787 28.871 1.00 91.38 86 ASP A N 1
ATOM 615 C CA . ASP A 1 86 ? -21.836 -15.536 27.680 1.00 91.38 86 ASP A CA 1
ATOM 616 C C . ASP A 1 86 ? -22.446 -14.622 26.607 1.00 91.38 86 ASP A C 1
ATOM 618 O O . ASP A 1 86 ? -22.079 -14.720 25.431 1.00 91.38 86 ASP A O 1
ATOM 622 N N . ASP A 1 87 ? -23.297 -13.673 27.008 1.00 91.06 87 ASP A N 1
ATOM 623 C CA . ASP A 1 87 ? -23.947 -12.730 26.093 1.00 91.06 87 ASP A CA 1
ATOM 624 C C . ASP A 1 87 ? -22.948 -11.705 25.545 1.00 91.06 87 ASP A C 1
ATOM 626 O O . ASP A 1 87 ? -22.943 -11.411 24.347 1.00 91.06 87 ASP A O 1
ATOM 630 N N . VAL A 1 88 ? -22.050 -11.188 26.394 1.00 92.62 88 VAL A N 1
ATOM 631 C CA . VAL A 1 88 ? -20.992 -10.254 25.969 1.00 92.62 88 VAL A CA 1
ATOM 632 C C . VAL A 1 88 ? -20.054 -10.936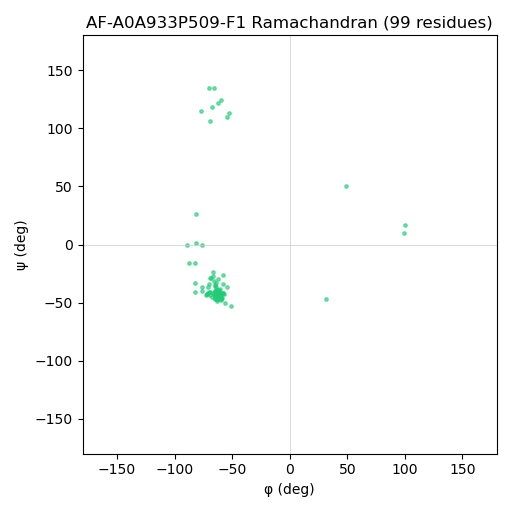 24.971 1.00 92.62 88 VAL A C 1
ATOM 634 O O . VAL A 1 88 ? -19.711 -10.368 23.931 1.00 92.62 88 VAL A O 1
ATOM 637 N N . ARG A 1 89 ? -19.668 -12.186 25.238 1.00 89.38 89 ARG A N 1
ATOM 638 C CA . ARG A 1 89 ? -18.791 -12.965 24.360 1.00 89.38 89 ARG A CA 1
ATOM 639 C C . ARG A 1 89 ? -19.487 -13.361 23.056 1.00 89.38 89 ARG A C 1
ATOM 641 O O . ARG A 1 89 ? -18.824 -13.406 22.015 1.00 89.38 89 ARG A O 1
ATOM 648 N N . ALA A 1 90 ? -20.793 -13.625 23.079 1.00 92.50 90 ALA A N 1
ATOM 649 C CA . ALA A 1 90 ? -21.590 -13.839 21.872 1.00 92.50 90 ALA A CA 1
ATOM 650 C C . ALA A 1 90 ? -21.655 -12.565 21.013 1.00 92.50 90 ALA A C 1
ATOM 652 O O . ALA A 1 90 ? -21.353 -12.616 19.821 1.00 92.50 90 ALA A O 1
ATOM 653 N N . LEU A 1 91 ? -21.921 -11.410 21.630 1.00 91.69 91 LEU A N 1
ATOM 654 C CA . LEU A 1 91 ? -21.978 -10.113 20.953 1.00 91.69 91 LEU A CA 1
ATOM 655 C C . LEU A 1 91 ? -20.651 -9.746 20.269 1.00 91.69 91 LEU A C 1
ATOM 657 O O . LEU A 1 91 ? -20.640 -9.354 19.101 1.00 91.69 91 LEU A O 1
ATOM 661 N N . VAL A 1 92 ? -19.520 -9.908 20.967 1.00 91.88 92 VAL A N 1
ATOM 662 C CA . VAL A 1 92 ? -18.183 -9.660 20.393 1.00 91.88 92 VAL A CA 1
ATOM 663 C C . VAL A 1 92 ? -17.913 -10.596 19.210 1.00 91.88 92 VAL A C 1
ATOM 665 O O . VAL A 1 92 ? -17.381 -10.172 18.180 1.00 91.88 92 VAL A O 1
ATOM 668 N N . ARG A 1 93 ? -18.316 -11.867 19.319 1.00 89.81 93 ARG A N 1
ATOM 669 C CA . ARG A 1 93 ? -18.161 -12.861 18.248 1.00 89.81 93 ARG A CA 1
ATOM 670 C C . ARG A 1 93 ? -18.985 -12.509 17.010 1.00 89.81 93 ARG A C 1
ATOM 672 O O . ARG A 1 93 ? -18.491 -12.665 15.891 1.00 89.81 93 ARG A O 1
ATOM 679 N N . ASP A 1 94 ? -20.204 -12.020 17.192 1.00 93.06 94 ASP A N 1
ATOM 680 C CA . ASP A 1 94 ? -21.061 -11.597 16.085 1.00 93.06 94 ASP A CA 1
ATOM 681 C C . ASP A 1 94 ? -20.526 -10.328 15.410 1.00 93.06 94 ASP A C 1
ATOM 683 O O . ASP A 1 94 ? -20.447 -10.276 14.180 1.00 93.06 94 ASP A O 1
ATOM 687 N N . ALA A 1 95 ? -20.032 -9.357 16.184 1.00 90.19 95 ALA A N 1
ATOM 688 C CA . ALA A 1 95 ? -19.368 -8.168 15.647 1.00 90.19 95 ALA A CA 1
ATOM 689 C C . ALA A 1 95 ? -18.124 -8.520 14.802 1.00 90.19 95 ALA A C 1
ATOM 691 O O . ALA A 1 95 ? -17.942 -7.992 13.701 1.00 90.19 95 ALA A O 1
ATOM 692 N N . MET A 1 96 ? -17.298 -9.467 15.266 1.00 86.62 96 MET A N 1
ATOM 693 C CA . MET A 1 96 ? -16.145 -9.989 14.516 1.00 86.62 96 MET A CA 1
ATOM 694 C C . MET A 1 96 ? -16.563 -10.638 13.188 1.00 86.62 96 MET A C 1
ATOM 696 O O . MET A 1 96 ? -15.948 -10.386 12.150 1.00 86.62 96 MET A O 1
ATOM 700 N N . ARG A 1 97 ? -17.642 -11.431 13.194 1.00 88.69 97 ARG A N 1
ATOM 701 C CA . ARG A 1 97 ? -18.192 -12.060 11.981 1.00 88.69 97 ARG A CA 1
ATOM 702 C C . ARG A 1 97 ? -18.719 -11.046 10.967 1.00 88.69 97 ARG A C 1
ATOM 704 O O . ARG A 1 97 ? -18.625 -11.299 9.769 1.00 88.69 97 ARG A O 1
ATOM 711 N N . MET A 1 98 ? -19.265 -9.918 11.424 1.00 85.31 98 MET A N 1
ATOM 712 C CA . MET A 1 98 ? -19.721 -8.836 10.545 1.00 85.31 98 MET A CA 1
ATOM 713 C C . MET A 1 98 ? -18.558 -8.085 9.887 1.00 85.31 98 MET A C 1
ATOM 715 O O . MET A 1 98 ? -18.663 -7.720 8.724 1.00 85.31 98 MET A O 1
ATOM 719 N N . SER A 1 99 ? -17.450 -7.889 10.608 1.00 77.06 99 SER A N 1
ATOM 720 C CA . SER A 1 99 ? -16.245 -7.209 10.105 1.00 77.06 99 SER A CA 1
ATOM 721 C C . SER A 1 99 ? -15.491 -8.011 9.031 1.00 77.06 99 SER A C 1
ATOM 723 O O . SER A 1 99 ? -14.834 -7.440 8.165 1.00 77.06 99 SER A O 1
ATOM 725 N N . GLN A 1 100 ? -15.582 -9.344 9.071 1.00 70.44 100 GLN A N 1
ATOM 726 C CA . GLN A 1 100 ? -14.893 -10.235 8.129 1.00 70.44 100 GLN A CA 1
ATOM 727 C C . GLN A 1 100 ? -15.606 -10.412 6.771 1.00 70.44 100 GLN A C 1
ATOM 729 O O . GLN A 1 100 ? -15.121 -11.181 5.939 1.00 70.44 100 GLN A O 1
ATOM 734 N N . ARG A 1 101 ? -16.742 -9.742 6.538 1.00 50.72 101 ARG A N 1
ATOM 735 C CA . ARG A 1 101 ? -17.490 -9.761 5.268 1.00 50.72 101 ARG A CA 1
ATOM 736 C C . ARG A 1 101 ? -17.231 -8.507 4.444 1.00 50.72 101 ARG A C 1
ATOM 738 O O . ARG A 1 101 ? -17.132 -8.659 3.207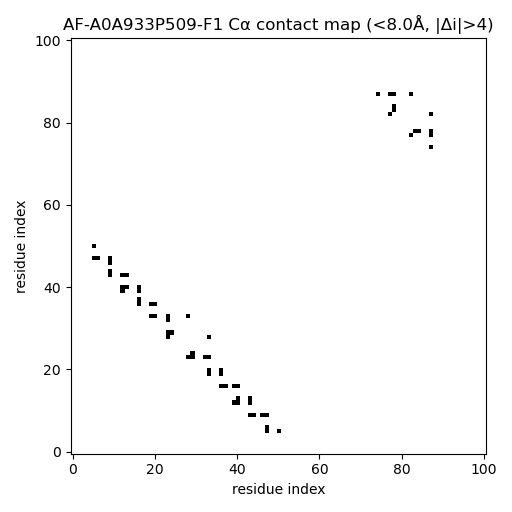 1.00 50.72 101 ARG A O 1
#